Protein 7PC1 (pdb70)

Organism: Escherichia coli (NCBI:txid562)

B-factor: mean 34.91, std 7.61, range [23.1, 61.65]

Structure (mmCIF, N/CA/C/O backbone):
data_7PC1
#
_entry.id   7PC1
#
_cell.length_a   45.623
_cell.length_b   45.623
_cell.length_c   34.393
_cell.angle_alpha   90.000
_cell.angle_beta   90.000
_cell.angle_gamma   120.000
#
_symmetry.space_group_name_H-M   'P 31'
#
loop_
_entity.id
_entity.type
_entity.pdbx_description
1 polymer StbA
2 water water
#
loop_
_atom_site.group_PDB
_atom_site.id
_atom_site.type_symbol
_atom_site.label_atom_id
_atom_site.label_alt_id
_atom_site.label_comp_id
_atom_site.label_asym_id
_atom_site.label_entity_id
_atom_site.label_seq_id
_atom_site.pdbx_PDB_ins_code
_atom_site.Cartn_x
_atom_site.Cartn_y
_atom_site.Cartn_z
_atom_site.occupancy
_atom_site.B_iso_or_equiv
_atom_site.auth_seq_id
_atom_site.auth_comp_id
_atom_site.auth_asym_id
_atom_site.auth_atom_id
_atom_site.pdbx_PDB_model_num
ATOM 1 N N . ASN A 1 1 ? 14.02171 -12.54458 25.91440 1.000 44.58040 2 ASN A N 1
ATOM 2 C CA . ASN A 1 1 ? 12.97193 -12.46886 26.93090 1.000 40.68289 2 ASN A CA 1
ATOM 3 C C . ASN A 1 1 ? 12.78264 -11.03878 27.47240 1.000 42.76924 2 ASN A C 1
ATOM 4 O O . ASN A 1 1 ? 11.66738 -10.66876 27.83848 1.000 44.27092 2 ASN A O 1
ATOM 9 N N . GLU A 1 2 ? 13.85576 -10.23673 27.50924 1.000 44.43581 3 GLU A N 1
ATOM 10 C CA . GLU A 1 2 ? 13.73918 -8.82357 27.87668 1.000 41.95220 3 GLU A CA 1
ATOM 11 C C . GLU A 1 2 ? 12.99830 -8.05622 26.78295 1.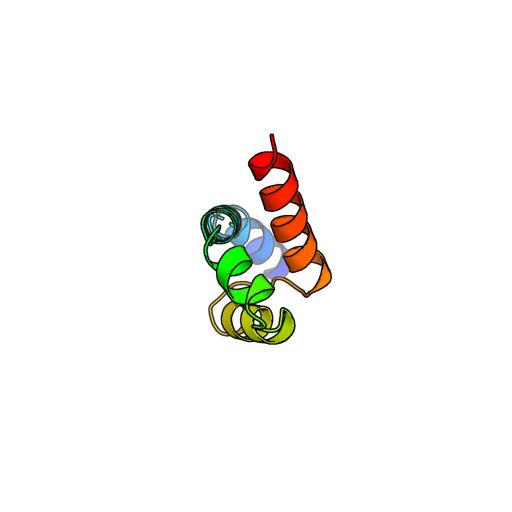000 39.41587 3 GLU A C 1
ATOM 12 O O . GLU A 1 2 ? 13.37337 -8.12631 25.60821 1.000 39.74606 3 GLU A O 1
ATOM 18 N N . THR A 1 3 ? 11.95342 -7.31662 27.15581 1.000 35.62823 4 THR A N 1
ATOM 19 C CA . THR A 1 3 ? 11.15698 -6.66746 26.12102 1.000 38.80162 4 THR A CA 1
ATOM 20 C C . THR A 1 3 ? 11.96127 -5.57552 25.41759 1.000 39.54237 4 THR A C 1
ATOM 21 O O . THR A 1 3 ? 12.83537 -4.92893 25.99962 1.000 39.71134 4 THR A O 1
ATOM 25 N N . ASP A 1 4 ? 11.67689 -5.39589 24.13063 1.000 40.85936 5 ASP A N 1
ATOM 26 C CA . ASP A 1 4 ? 12.31483 -4.31662 23.39802 1.000 41.59406 5 ASP A CA 1
ATOM 27 C C . ASP A 1 4 ? 11.90397 -2.96678 23.94266 1.000 36.20738 5 ASP A C 1
ATOM 28 O O . ASP A 1 4 ? 12.64102 -2.00068 23.75263 1.000 36.87586 5 ASP A O 1
ATOM 33 N N . ALA A 1 5 ? 10.74895 -2.89798 24.61678 1.000 35.42097 6 ALA A N 1
ATOM 34 C CA . ALA A 1 5 ? 10.30614 -1.67655 25.28005 1.000 34.67198 6 ALA A CA 1
ATOM 35 C C . ALA A 1 5 ? 11.22944 -1.30564 26.44333 1.000 37.05656 6 ALA A C 1
ATOM 36 O O . ALA A 1 5 ? 11.66092 -0.14954 26.56633 1.000 36.33598 6 ALA A O 1
ATOM 38 N N . LEU A 1 6 ? 11.54294 -2.27055 27.31205 1.000 34.61109 7 LEU A N 1
ATOM 39 C CA . LEU A 1 6 ? 12.49922 -1.99895 28.37898 1.000 33.25470 7 LEU A CA 1
ATOM 40 C C . LEU A 1 6 ? 13.88119 -1.70319 27.81027 1.000 33.19279 7 LEU A C 1
ATOM 41 O O . LEU A 1 6 ? 14.5518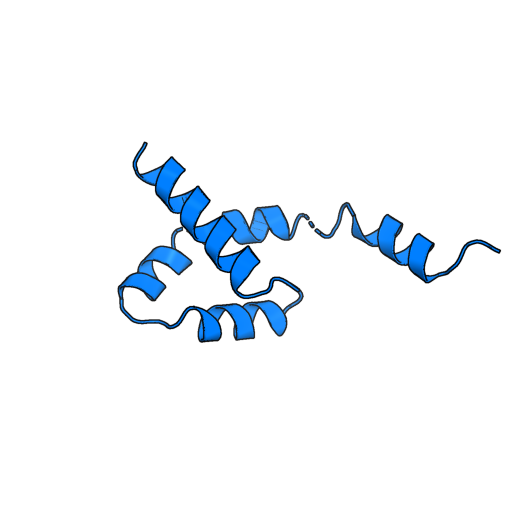8 -0.76171 28.25137 1.000 31.97743 7 LEU A O 1
ATOM 46 N N . LYS A 1 7 ? 14.31874 -2.49761 26.82709 1.000 34.97923 8 LYS A N 1
ATOM 47 C CA . LYS A 1 7 ? 15.60182 -2.26433 26.16744 1.000 34.48277 8 LYS A CA 1
ATOM 48 C C . LYS A 1 7 ? 15.67326 -0.85618 25.57995 1.000 35.35143 8 LYS A C 1
ATOM 49 O O . LYS A 1 7 ? 16.65532 -0.13102 25.78554 1.000 33.89625 8 LYS A O 1
ATOM 55 N N . ASP A 1 8 ? 14.63095 -0.45078 24.84404 1.000 36.66568 9 ASP A N 1
ATOM 56 C CA . ASP A 1 8 ? 14.61357 0.88128 24.24460 1.000 37.72766 9 ASP A CA 1
ATOM 57 C C . ASP A 1 8 ? 14.62012 1.96302 25.31611 1.000 34.59361 9 ASP A C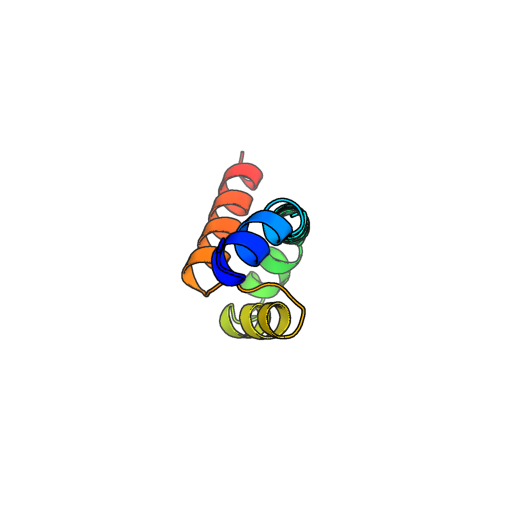 1
ATOM 58 O O . ASP A 1 8 ? 15.31598 2.97522 25.17934 1.000 34.39404 9 ASP A O 1
ATOM 63 N N . ARG A 1 9 ? 13.84607 1.77041 26.38786 1.000 32.60124 10 ARG A N 1
ATOM 64 C CA . ARG A 1 9 ? 13.85467 2.73991 27.47640 1.000 31.48377 10 ARG A CA 1
ATOM 65 C C . ARG A 1 9 ? 15.26840 2.93814 28.00378 1.000 31.42269 10 ARG A C 1
ATOM 66 O O . ARG A 1 9 ? 15.75940 4.07039 28.08293 1.000 30.33444 10 ARG A O 1
ATOM 74 N N . ILE A 1 10 ? 15.95209 1.83127 28.32395 1.000 30.22919 11 ILE A N 1
ATOM 75 C CA . ILE A 1 10 ? 17.31144 1.89064 28.84770 1.000 27.96951 11 ILE A CA 1
ATOM 76 C C . ILE A 1 10 ? 18.24881 2.55646 27.84526 1.000 30.52974 11 ILE A C 1
ATOM 77 O O . ILE A 1 10 ? 19.09527 3.37869 28.21839 1.000 30.79997 11 ILE A O 1
ATOM 82 N N . GLU A 1 11 ? 18.11481 2.21656 26.55806 1.000 32.46430 12 GLU A N 1
ATOM 83 C CA . GLU A 1 11 ? 18.96972 2.80324 25.52517 1.000 34.89085 12 GLU A CA 1
ATOM 84 C C . GLU A 1 11 ? 18.76674 4.31023 25.36963 1.000 32.49150 12 GLU A C 1
ATOM 85 O O . GLU A 1 11 ? 19.66941 5.00592 24.88734 1.000 30.80958 12 GLU A O 1
ATOM 91 N N . ASN A 1 12 ? 17.62122 4.84544 25.76829 1.000 30.97837 13 ASN A N 1
ATOM 92 C CA . ASN A 1 12 ? 17.39128 6.25718 25.53121 1.000 34.28016 13 ASN A CA 1
ATOM 93 C C . ASN A 1 12 ? 17.53256 7.10905 26.78067 1.000 33.10687 13 ASN A C 1
ATOM 94 O O . ASN A 1 12 ? 17.31703 8.32458 26.71431 1.000 33.43811 13 ASN A O 1
ATOM 99 N N . ILE A 1 13 ? 17.94916 6.51951 27.90106 1.000 32.21432 14 ILE A N 1
ATOM 100 C CA . ILE A 1 13 ? 18.10888 7.31003 29.11639 1.000 32.66888 14 ILE A CA 1
ATOM 101 C C . ILE A 1 13 ? 19.14727 8.40124 28.90017 1.000 33.53380 14 ILE A C 1
ATOM 102 O O . ILE A 1 13 ? 18.88574 9.58413 29.15771 1.000 33.15043 14 ILE A O 1
ATOM 107 N N . ARG A 1 14 ? 20.33240 8.02860 28.39567 1.000 31.66439 15 ARG A N 1
ATOM 108 C CA . ARG A 1 14 ? 21.40777 9.00580 28.24181 1.000 33.08868 15 ARG A CA 1
ATOM 109 C C . ARG A 1 14 ? 21.11963 9.97450 27.09512 1.000 34.27353 15 ARG A C 1
ATOM 110 O O . ARG A 1 14 ? 21.36874 11.18153 27.24000 1.000 33.97021 15 ARG A O 1
ATOM 118 N N . PRO A 1 15 ? 20.61349 9.51068 25.94467 1.000 33.06143 16 PRO A N 1
ATOM 119 C CA . PRO A 1 15 ? 20.19377 10.47853 24.91839 1.000 32.60577 16 PRO A CA 1
ATOM 120 C C . PRO A 1 15 ? 19.21261 11.52004 25.43106 1.000 31.52543 16 PRO A C 1
ATOM 121 O O . PRO A 1 15 ? 19.34050 12.69949 25.08547 1.000 30.89555 16 PRO A O 1
ATOM 125 N N . ARG A 1 16 ? 18.23997 11.11453 26.25185 1.000 31.57963 17 ARG A N 1
ATOM 126 C CA . ARG A 1 16 ? 17.23498 12.05468 26.74130 1.000 32.99377 17 ARG A CA 1
ATOM 127 C C . ARG A 1 16 ? 17.82292 13.05680 27.73412 1.000 31.97183 17 ARG A C 1
ATOM 128 O O . ARG A 1 16 ? 17.41253 14.22546 27.75249 1.000 30.84617 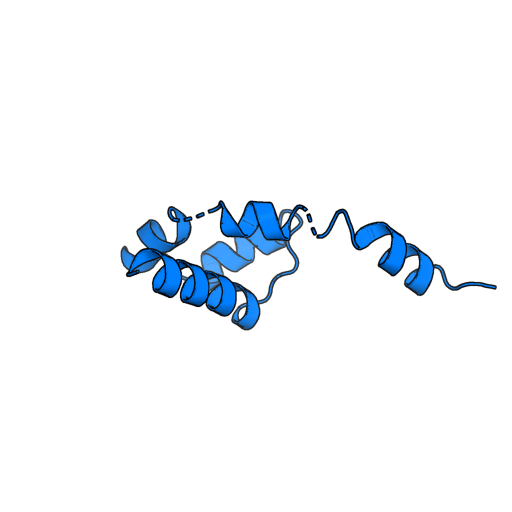17 ARG A O 1
ATOM 144 N N . THR A 1 18 ? 20.79245 14.22350 27.49472 1.000 32.65974 19 THR A N 1
ATOM 145 C CA . THR A 1 18 ? 21.46483 15.19930 26.63847 1.000 32.86468 19 THR A CA 1
ATOM 146 C C . THR A 1 18 ? 20.47001 16.18525 26.02838 1.000 30.62182 19 THR A C 1
ATOM 147 O O . THR A 1 18 ? 20.74152 17.39103 25.96819 1.000 30.06988 19 THR A O 1
ATOM 151 N N . LEU A 1 19 ? 19.31044 15.68931 25.58212 1.000 30.30914 20 LEU A N 1
ATOM 152 C CA . LEU A 1 19 ? 18.27312 16.56986 25.05361 1.000 30.96041 20 LEU A CA 1
ATOM 153 C C . LEU A 1 19 ? 17.73815 17.48997 26.13472 1.000 30.27566 20 LEU A C 1
ATOM 154 O O . LEU A 1 19 ? 17.52353 18.68377 25.89374 1.000 31.48005 20 LEU A O 1
ATOM 159 N N . ALA A 1 20 ? 17.51144 16.95380 27.33185 1.000 30.83892 21 ALA A N 1
ATOM 160 C CA . ALA A 1 20 ? 17.08309 17.80280 28.43459 1.000 32.31007 21 ALA A CA 1
ATOM 161 C C . ALA A 1 20 ? 18.05362 18.95709 28.62930 1.000 34.48179 21 ALA A C 1
ATOM 162 O O . ALA A 1 20 ? 17.64098 20.11221 28.78388 1.000 35.59104 21 ALA A O 1
ATOM 164 N N . ALA A 1 21 ? 19.35403 18.66531 28.58771 1.000 33.43081 22 ALA A N 1
ATOM 165 C CA . ALA A 1 21 ? 20.35414 19.71093 28.74307 1.000 30.42887 22 ALA A CA 1
ATOM 166 C C . ALA A 1 21 ? 20.29653 20.70455 27.59218 1.000 32.60121 22 ALA A C 1
ATOM 167 O O . ALA A 1 21 ? 20.47098 21.91363 27.79973 1.000 33.79989 22 ALA A O 1
ATOM 169 N N . LYS A 1 22 ? 20.07400 20.21210 26.36571 1.000 31.99426 23 LYS A N 1
ATOM 170 C CA . LYS A 1 22 ? 19.94686 21.10505 25.21444 1.000 32.57113 23 LYS A CA 1
ATOM 171 C C . LYS A 1 22 ? 18.74423 22.02326 25.36986 1.000 35.17737 23 LYS A C 1
ATOM 172 O O . LYS A 1 22 ? 18.78578 23.19733 24.97543 1.000 33.66154 23 LYS A O 1
ATOM 178 N N . LEU A 1 23 ? 17.65487 21.49130 25.93522 1.000 34.46345 24 LEU A N 1
ATOM 179 C CA . LEU A 1 23 ? 16.44459 22.27797 26.11957 1.000 33.29807 24 LEU A CA 1
ATOM 180 C C . LEU A 1 23 ? 16.66732 23.38467 27.14549 1.000 32.61265 24 LEU A C 1
ATOM 181 O O . LEU A 1 23 ? 16.21927 24.51871 26.94378 1.000 34.43329 24 LEU A O 1
ATOM 186 N N . ARG A 1 24 ? 17.38142 23.08899 28.23581 1.000 31.44410 25 ARG A N 1
ATOM 187 C CA . ARG A 1 24 ? 17.72585 24.13599 29.19538 1.000 32.58116 25 ARG A CA 1
ATOM 188 C C . ARG A 1 24 ? 18.55409 25.24036 28.54621 1.000 34.64975 25 ARG A C 1
ATOM 189 O O . ARG A 1 24 ? 18.37725 26.42563 28.85796 1.000 35.31260 25 ARG A O 1
ATOM 197 N N . GLU A 1 25 ? 19.45899 24.87474 27.63421 1.000 33.06467 26 GLU A N 1
ATOM 198 C CA . GLU A 1 25 ? 20.28199 25.88237 26.97820 1.000 31.89249 26 GLU A CA 1
ATOM 199 C C . GLU A 1 25 ? 19.45668 26.78006 26.08275 1.000 32.09725 26 GLU A C 1
ATOM 200 O O . GLU A 1 25 ? 19.87644 27.89908 25.79461 1.000 36.23073 26 GLU A O 1
ATOM 206 N N . LEU A 1 26 ? 18.31257 26.29566 25.59638 1.000 32.43463 27 LEU A N 1
ATOM 207 C CA . LEU A 1 26 ? 17.43854 27.07732 24.73270 1.000 31.55221 27 LEU A CA 1
ATOM 208 C C . LEU A 1 26 ? 16.55294 28.03504 25.50903 1.000 30.78984 27 LEU A C 1
ATOM 209 O O . LEU A 1 26 ? 15.93346 28.92143 24.90835 1.000 30.66944 27 LEU A O 1
ATOM 222 N N . PRO A 1 28 ? 16.84212 30.70730 27.60484 1.000 31.21134 29 PRO A N 1
ATOM 223 C CA . PRO A 1 28 ? 16.96640 32.16950 27.46297 1.000 30.82259 29 PRO A CA 1
ATOM 224 C C . PRO A 1 28 ? 16.30778 32.71294 26.19381 1.000 30.01521 29 PRO A C 1
ATOM 225 O O . PRO A 1 28 ? 15.55301 33.69056 26.25842 1.000 29.91080 29 PRO A O 1
ATOM 229 N N . GLU A 1 29 ? 16.54205 32.09270 25.03963 1.000 28.75711 30 GLU A N 1
ATOM 230 C CA . GLU A 1 29 ? 15.92489 32.61270 23.82785 1.000 30.01018 30 GLU A CA 1
ATOM 231 C C . GLU A 1 29 ? 14.42937 32.31231 23.80544 1.000 32.94981 30 GLU A C 1
ATOM 232 O O . GLU A 1 29 ? 13.63055 33.14299 23.34358 1.000 33.48543 30 GLU A O 1
ATOM 238 N N . ILE A 1 30 ? 14.02382 31.14290 24.31431 1.000 28.54435 31 ILE A N 1
ATOM 239 C CA . ILE A 1 30 ? 12.59544 30.82848 24.37907 1.000 30.39280 31 ILE A CA 1
ATOM 240 C C . ILE A 1 30 ? 11.86322 31.86018 25.23815 1.000 31.03162 31 ILE A C 1
ATOM 241 O O . ILE A 1 30 ? 10.80830 32.38149 24.85572 1.000 30.17764 31 ILE A O 1
ATOM 246 N N . ASP A 1 31 ? 12.41816 32.16772 26.41398 1.000 30.36777 32 ASP A N 1
ATOM 247 C CA . ASP A 1 31 ? 11.81149 33.14783 27.31000 1.000 30.10782 32 ASP A CA 1
ATOM 248 C C . ASP A 1 31 ? 11.66555 34.50600 26.63065 1.000 32.25826 32 ASP A C 1
ATOM 249 O O . ASP A 1 31 ? 10.61299 35.14765 26.73325 1.000 33.81383 32 ASP A O 1
ATOM 254 N N . ARG A 1 32 ? 12.70078 34.94737 25.91090 1.000 29.72422 33 ARG A N 1
ATOM 255 C CA . ARG A 1 32 ? 12.62953 36.21138 25.18610 1.000 30.42061 33 ARG A CA 1
ATOM 256 C C . ARG A 1 32 ? 11.46128 36.22134 24.19771 1.000 32.31603 33 ARG A C 1
ATOM 257 O O . ARG A 1 32 ? 10.62021 37.12885 24.21692 1.000 31.27801 33 ARG A O 1
ATOM 265 N N . GLN A 1 33 ? 11.36957 35.19478 23.34774 1.000 31.01031 34 GLN A N 1
ATOM 266 C CA . GLN A 1 33 ? 10.34208 35.17915 22.30899 1.000 30.26739 34 GLN A CA 1
ATOM 267 C C . GLN A 1 33 ? 8.95330 35.01858 22.89775 1.000 30.01020 34 GLN A C 1
ATOM 268 O O . GLN A 1 33 ? 7.97856 35.57410 22.38445 1.000 30.02367 34 GLN A O 1
ATOM 274 N N . VAL A 1 34 ? 8.84667 34.24163 23.96880 1.000 31.11483 35 VAL A N 1
ATOM 275 C CA . VAL A 1 34 ? 7.55596 33.92295 24.55135 1.000 30.66847 35 VAL A CA 1
ATOM 276 C C . VAL A 1 34 ? 6.97619 35.13817 25.26288 1.000 31.77076 35 VAL A C 1
ATOM 277 O O . VAL A 1 34 ? 5.76322 35.37498 25.21365 1.000 32.26962 35 VAL A O 1
ATOM 281 N N . ARG A 1 35 ? 7.82336 35.95223 25.89069 1.000 29.11405 36 ARG A N 1
ATOM 282 C CA . ARG A 1 35 ? 7.33283 37.18960 26.47543 1.000 31.65227 36 ARG A CA 1
ATOM 283 C C . ARG A 1 35 ? 7.01988 38.23930 25.41515 1.000 33.15281 36 ARG A C 1
ATOM 284 O O . ARG A 1 35 ? 6.28130 39.18943 25.69718 1.000 33.44299 36 ARG A O 1
ATOM 292 N N . ALA A 1 36 ? 7.55920 38.09479 24.21037 1.000 31.19898 37 ALA A N 1
ATOM 293 C CA . ALA A 1 36 ? 7.22395 38.98599 23.11382 1.000 28.79926 37 ALA A CA 1
ATOM 294 C C . ALA A 1 36 ? 5.93015 38.57501 22.42251 1.000 34.16855 37 ALA A C 1
ATOM 295 O O . ALA A 1 36 ? 5.51954 39.22491 21.45518 1.000 36.68741 37 ALA A O 1
ATOM 297 N N . GLY A 1 37 ? 5.28320 37.50741 22.88287 1.000 30.45751 38 GLY A N 1
ATOM 298 C CA . GLY A 1 37 ? 4.03722 37.06610 22.30393 1.000 29.13136 38 GLY A CA 1
ATOM 299 C C . GLY A 1 37 ? 4.08054 35.74066 21.56717 1.000 29.92959 38 GLY A C 1
ATOM 300 O O . GLY A 1 37 ? 3.04393 35.32208 21.04750 1.000 31.64486 38 GLY A O 1
ATOM 301 N N . VAL A 1 38 ? 5.21868 35.05732 21.48464 1.000 30.22025 39 VAL A N 1
ATOM 302 C CA . VAL A 1 38 ? 5.20500 33.73062 20.88143 1.000 29.78687 39 VAL A CA 1
ATOM 303 C C . VAL A 1 38 ? 4.54498 32.76404 21.85428 1.000 29.44346 39 VAL A C 1
ATOM 304 O O . VAL A 1 38 ? 4.84786 32.77065 23.05452 1.000 29.73422 39 VAL A O 1
ATOM 308 N N . GLN A 1 39 ? 3.61914 31.94867 21.34346 1.000 29.94496 40 GLN A N 1
ATOM 309 C CA . GLN A 1 39 ? 2.83318 31.04026 22.17220 1.000 29.85814 40 GLN A CA 1
ATOM 310 C C . GLN A 1 39 ? 3.67068 29.84952 22.63820 1.000 27.67774 40 GLN A C 1
ATOM 311 O O . GLN A 1 39 ? 4.50987 29.33781 21.89417 1.000 28.59946 40 GLN A O 1
ATOM 317 N N . HIS A 1 40 ? 3.44343 29.40084 23.87948 1.000 28.01145 41 HIS A N 1
ATOM 318 C CA . HIS A 1 40 ? 4.11745 28.18740 24.35504 1.000 28.40913 41 HIS A CA 1
ATOM 319 C C . HIS A 1 40 ? 3.82481 27.00682 23.43744 1.000 26.69731 41 HIS A C 1
ATOM 320 O O . HIS A 1 40 ? 4.72996 26.24736 23.07826 1.000 23.49161 41 HIS A O 1
ATOM 327 N N . ASP A 1 41 ? 2.55398 26.84505 23.05597 1.000 24.45433 42 ASP A N 1
ATOM 328 C CA . ASP A 1 41 ? 2.14128 25.74849 22.19232 1.000 26.42531 42 ASP A CA 1
ATOM 329 C C . ASP A 1 41 ? 2.91651 25.73427 20.88300 1.000 28.09760 42 ASP A C 1
ATOM 330 O O . ASP A 1 41 ? 3.17563 24.65787 20.32516 1.000 26.02392 42 ASP A O 1
ATOM 335 N N . ASP A 1 42 ? 3.27321 26.91152 20.36451 1.000 26.56311 43 ASP A N 1
ATOM 336 C CA . ASP A 1 42 ? 4.01211 26.96730 19.10744 1.000 28.01903 43 ASP A CA 1
ATO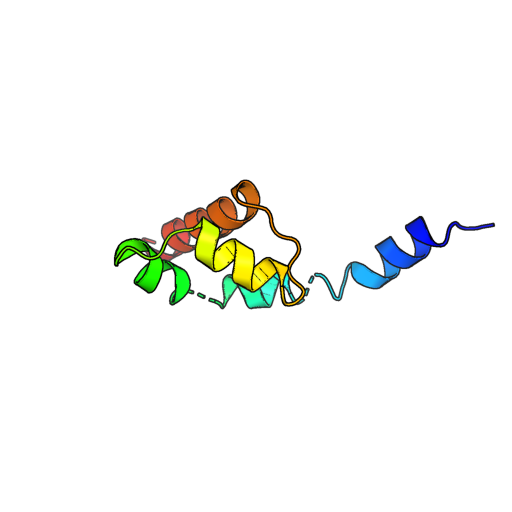M 337 C C . ASP A 1 42 ? 5.41691 26.40773 19.27605 1.000 27.27012 43 ASP A C 1
ATOM 338 O O . ASP A 1 42 ? 5.89380 25.64022 18.43085 1.000 25.88196 43 ASP A O 1
ATOM 343 N N . ILE A 1 43 ? 6.09534 26.78008 20.36015 1.000 25.78054 44 ILE A N 1
ATOM 344 C CA . ILE A 1 43 ? 7.43825 26.25909 20.59268 1.000 28.05105 44 ILE A CA 1
ATOM 345 C C . ILE A 1 43 ? 7.38641 24.76747 20.90118 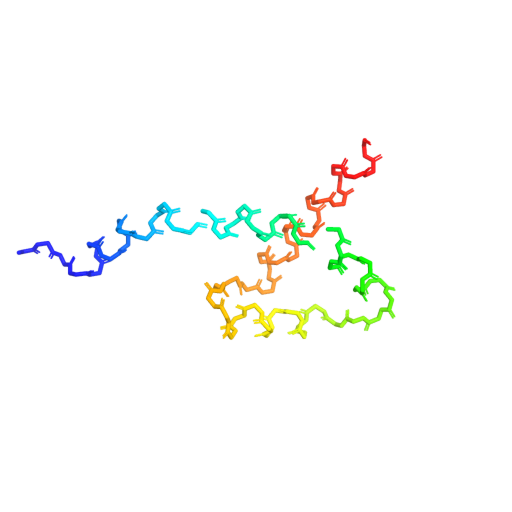1.000 24.84987 44 ILE A C 1
ATOM 346 O O . ILE A 1 43 ? 8.23917 23.99617 20.44373 1.000 24.52262 44 ILE A O 1
ATOM 351 N N . VAL A 1 44 ? 6.37163 24.33353 21.65215 1.000 23.35252 45 VAL A N 1
ATOM 352 C CA . VAL A 1 44 ? 6.24162 22.91909 21.96384 1.000 23.65147 45 VAL A CA 1
ATOM 353 C C . VAL A 1 44 ? 6.04373 22.10785 20.68800 1.000 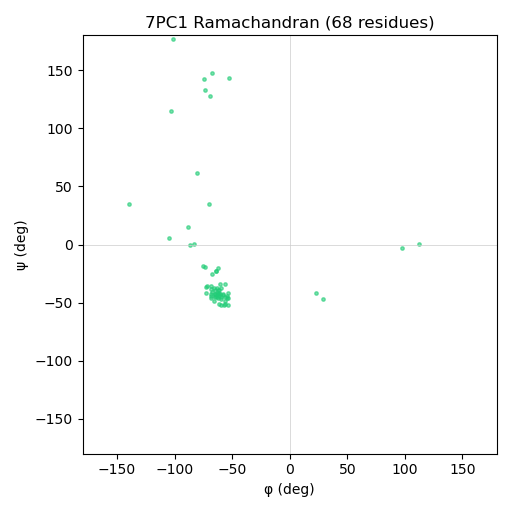24.69601 45 VAL A C 1
ATOM 354 O O . VAL A 1 44 ? 6.62610 21.03073 20.53244 1.000 23.85452 45 VAL A O 1
ATOM 358 N N . GLU A 1 45 ? 5.26289 22.62533 19.73700 1.000 23.47684 46 GLU A N 1
ATOM 359 C CA . GLU A 1 45 ? 5.10877 21.93230 18.45814 1.000 23.98388 46 GLU A CA 1
ATOM 360 C C . GLU A 1 45 ? 6.45176 21.76974 17.74226 1.000 26.28943 46 GLU A C 1
ATOM 361 O O . GLU A 1 45 ? 6.76204 20.69071 17.22093 1.000 25.60969 46 GLU A O 1
ATOM 367 N N . THR A 1 46 ? 7.25973 22.83630 17.69544 1.000 24.15947 47 THR A N 1
ATOM 368 C CA . THR A 1 46 ? 8.56386 22.74694 17.04001 1.000 26.15525 47 THR A CA 1
ATOM 369 C C . THR A 1 46 ? 9.46237 21.72819 17.73660 1.000 25.66891 47 THR A C 1
ATOM 370 O O . THR A 1 46 ? 10.13026 20.91903 17.07881 1.000 26.12774 47 THR A O 1
ATOM 374 N N . LEU A 1 47 ? 9.46218 21.73514 19.06882 1.000 24.99254 48 LEU A N 1
ATOM 375 C CA . LEU A 1 47 ? 10.21652 20.74970 19.82960 1.000 25.54104 48 LEU A CA 1
ATOM 376 C C . LEU A 1 47 ? 9.73119 19.33439 19.54067 1.000 27.37004 48 LEU A C 1
ATOM 377 O O . LEU A 1 47 ? 10.54343 18.41093 19.39601 1.000 29.36637 48 LEU A O 1
ATOM 382 N N . ASN A 1 48 ? 8.40935 19.14080 19.44757 1.000 26.16013 49 ASN A N 1
ATOM 383 C CA . ASN A 1 48 ? 7.85300 17.79544 19.27670 1.000 28.19772 49 ASN A CA 1
ATOM 384 C C . ASN A 1 48 ? 8.04310 17.27417 17.86056 1.000 28.60418 49 ASN A C 1
ATOM 385 O O . ASN A 1 48 ? 7.92895 16.06202 17.63416 1.000 31.16424 49 ASN A O 1
ATOM 390 N N . ALA A 1 49 ? 8.30712 18.15991 16.90482 1.000 28.09217 50 ALA A N 1
ATOM 391 C CA . ALA A 1 49 ? 8.63347 17.75579 15.54655 1.000 29.40323 50 ALA A CA 1
ATOM 392 C C . ALA A 1 49 ? 10.12291 17.48210 15.35829 1.000 30.46795 50 ALA A C 1
ATOM 393 O O . ALA A 1 49 ? 10.53067 17.09880 14.25885 1.000 29.91504 50 ALA A O 1
ATOM 395 N N . ASN A 1 50 ? 10.94083 17.63670 16.39882 1.000 28.57217 51 ASN A N 1
ATOM 396 C CA . ASN A 1 50 ? 12.38006 17.55161 16.21042 1.000 30.37949 51 ASN A CA 1
ATOM 397 C C . ASN A 1 50 ? 13.04987 16.80764 17.35327 1.000 32.27889 51 ASN A C 1
ATOM 398 O O . ASN A 1 50 ? 14.17597 17.13517 17.74672 1.000 34.20184 51 ASN A O 1
ATOM 403 N N . GLY A 1 51 ? 12.37832 15.79006 17.89908 1.000 32.36465 52 GLY A N 1
ATOM 404 C CA . GLY A 1 51 ? 13.01575 14.86560 18.81802 1.000 32.54319 52 GLY A CA 1
ATOM 405 C C . GLY A 1 51 ? 12.82379 15.12541 20.30089 1.000 34.49322 52 GLY A C 1
ATOM 406 O O . GLY A 1 51 ? 13.31960 14.33787 21.11471 1.000 36.57940 52 GLY A O 1
ATOM 407 N N . PHE A 1 52 ? 12.15228 16.20084 20.69299 1.000 30.90725 53 PHE A N 1
ATOM 408 C CA . PHE A 1 52 ? 11.90566 16.47293 22.10528 1.000 32.85063 53 PHE A CA 1
ATOM 409 C C . PHE A 1 52 ? 10.45920 16.10515 22.38458 1.000 36.04348 53 PHE A C 1
ATOM 410 O O . PHE A 1 52 ? 9.55239 16.75326 21.85533 1.000 37.94880 53 PHE A O 1
ATOM 418 N N . ASP A 1 53 ? 10.22857 15.09362 23.22560 1.000 36.31496 54 ASP A N 1
ATOM 419 C CA . ASP A 1 53 ? 8.86090 14.65257 23.48633 1.000 37.86760 54 ASP A CA 1
ATOM 420 C C . ASP A 1 53 ? 8.17591 15.41298 24.63782 1.000 36.67937 54 ASP A C 1
ATOM 421 O O . ASP A 1 53 ? 7.13031 14.97506 25.11890 1.000 43.02767 54 ASP A O 1
ATOM 426 N N . VAL A 1 54 ? 8.72816 16.55002 25.05356 1.000 35.86378 55 VAL A N 1
ATOM 427 C CA . VAL A 1 54 ? 8.17008 17.37275 26.12148 1.000 34.19692 55 VAL A CA 1
ATOM 428 C C . VAL A 1 54 ? 6.69523 17.70807 25.86825 1.000 33.38411 55 VAL A C 1
ATOM 429 O O . VAL A 1 54 ? 6.27280 17.92560 24.72831 1.000 37.01156 55 VAL A O 1
ATOM 433 N N . ASN A 1 55 ? 5.89899 17.75205 26.93917 1.000 31.76984 56 ASN A N 1
ATOM 434 C CA . ASN A 1 55 ? 4.54686 18.29296 26.84689 1.000 33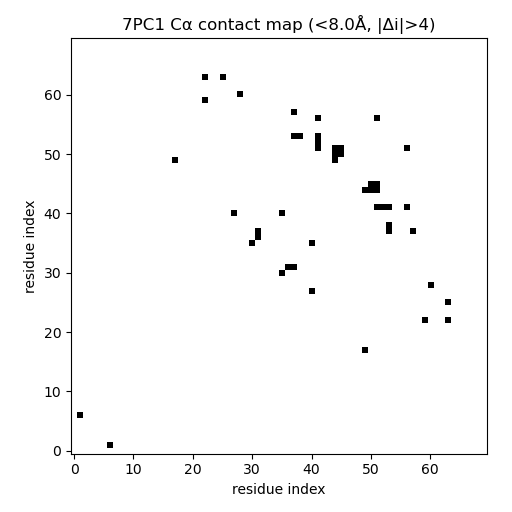.76702 56 ASN A CA 1
ATOM 435 C C . ASN A 1 55 ? 4.51756 19.72393 27.39890 1.000 30.94021 56 ASN A C 1
ATOM 436 O O . ASN A 1 55 ? 5.51532 20.25745 27.88736 1.000 31.32896 56 ASN A O 1
ATOM 441 N N . LEU A 1 56 ? 3.34398 20.34894 27.31608 1.000 29.43923 57 LEU A N 1
ATOM 442 C CA . LEU A 1 56 ? 3.20752 21.74209 27.72569 1.000 28.29196 57 LEU A CA 1
ATOM 443 C C . LEU A 1 56 ? 3.53577 21.93091 29.20006 1.000 28.82307 57 LEU A C 1
ATOM 444 O O . LEU A 1 56 ? 4.15198 22.93276 29.57809 1.000 28.00450 57 LEU A O 1
ATOM 449 N N . ASN A 1 57 ? 3.11974 20.98659 30.04984 1.000 30.47323 58 ASN A N 1
ATOM 450 C CA . ASN A 1 57 ? 3.42883 21.08046 31.47562 1.000 31.48386 58 ASN A CA 1
ATOM 451 C C . ASN A 1 57 ? 4.92714 21.01400 31.71926 1.000 29.95982 58 ASN A C 1
ATOM 452 O O . ASN A 1 57 ? 5.47276 21.79840 32.50151 1.000 30.02015 58 ASN A O 1
ATOM 457 N N . THR A 1 58 ? 5.60878 20.07905 31.05811 1.000 28.29848 59 THR A N 1
ATOM 458 C CA . THR A 1 58 ? 7.03957 19.93012 31.26532 1.000 28.43844 59 THR A CA 1
ATOM 459 C C . THR A 1 58 ? 7.79439 21.12209 30.71212 1.000 30.25685 59 THR A C 1
ATOM 460 O O . THR A 1 58 ? 8.71786 21.63175 31.35560 1.000 31.15560 59 THR A O 1
ATOM 464 N N . PHE A 1 59 ? 7.40643 21.58534 29.52282 1.000 28.84202 60 PHE A N 1
ATOM 465 C CA . PHE A 1 59 ? 8.00997 22.77867 28.94437 1.000 25.56975 60 PHE A CA 1
ATOM 466 C C . PHE A 1 59 ? 7.91290 23.96141 29.90480 1.000 26.94662 60 PHE A C 1
ATOM 467 O O . PHE A 1 59 ? 8.89598 24.67550 30.13467 1.000 27.18403 60 PHE A O 1
ATOM 475 N N . ARG A 1 60 ? 6.73987 24.17040 30.50333 1.000 27.75250 61 ARG A N 1
ATOM 476 C CA . ARG A 1 60 ? 6.57540 25.31167 31.40096 1.000 28.59717 61 ARG A CA 1
ATOM 477 C C . ARG A 1 60 ? 7.44240 25.16214 32.64480 1.000 27.89299 61 ARG A C 1
ATOM 478 O O . ARG A 1 60 ? 8.00851 26.14881 33.12705 1.000 27.51016 61 ARG A O 1
ATOM 486 N N . SER A 1 61 ? 7.57547 23.93096 33.15580 1.000 27.75842 62 SER A N 1
ATOM 487 C CA . SER A 1 61 ? 8.48740 23.64829 34.26767 1.000 29.98570 62 SER A CA 1
ATOM 488 C C . SER A 1 61 ? 9.90223 24.12920 33.97957 1.000 29.61059 62 SER A C 1
ATOM 489 O O . SER A 1 61 ? 10.52175 24.81241 34.80443 1.000 29.22951 62 SER A O 1
ATOM 492 N N . TYR A 1 62 ? 10.45090 23.72390 32.83185 1.000 29.64419 63 TYR A N 1
ATOM 493 C CA . TYR A 1 62 ? 11.78299 24.17334 32.45204 1.000 31.49518 63 TYR A CA 1
ATOM 494 C C . TYR A 1 62 ? 11.82906 25.68676 32.38022 1.000 29.86654 63 TYR A C 1
ATOM 495 O O . TYR A 1 62 ? 12.79213 26.30929 32.83960 1.000 31.98560 63 TYR A O 1
ATOM 504 N N . LEU A 1 63 ? 10.79046 26.29250 31.80249 1.000 27.58884 64 LEU A N 1
ATOM 505 C CA . LEU A 1 63 ? 10.75945 27.73892 31.65710 1.000 29.91965 64 LEU A CA 1
ATOM 506 C C . LEU A 1 63 ? 10.71106 28.41943 33.01719 1.000 29.79505 64 LEU A C 1
ATOM 507 O O . LEU A 1 63 ? 11.43072 29.39587 33.26405 1.000 28.61453 64 LEU A O 1
ATOM 512 N N . TYR A 1 64 ? 9.86006 27.91522 33.91406 1.000 31.08472 65 TYR A N 1
ATOM 513 C CA . TYR A 1 64 ? 9.77831 28.48169 35.25641 1.000 30.74974 65 TYR A CA 1
ATOM 514 C C . TYR A 1 64 ? 11.10714 28.34337 35.99453 1.000 31.91913 65 TYR A C 1
ATOM 515 O O . TYR A 1 64 ? 11.57059 29.29696 36.63139 1.000 32.23413 65 TYR A O 1
ATOM 524 N N . ARG A 1 65 ? 11.74338 27.16888 35.90492 1.000 31.82563 66 ARG A N 1
ATOM 525 C CA . ARG A 1 65 ? 13.03367 26.96774 36.56159 1.000 34.58608 66 ARG A CA 1
ATOM 526 C C . ARG A 1 65 ? 14.09666 27.90362 36.00615 1.000 36.33767 66 ARG A C 1
ATOM 527 O O . ARG A 1 65 ? 14.86503 28.50593 36.76705 1.000 38.59273 66 ARG A O 1
ATOM 535 N N . TYR A 1 66 ? 14.17428 28.02571 34.67806 1.000 33.30620 67 TYR A N 1
ATOM 536 C CA . TYR A 1 66 ? 15.09431 28.99226 34.09323 1.000 34.70497 67 TYR A CA 1
ATOM 537 C C . TYR A 1 66 ? 14.86421 30.38012 34.68611 1.000 37.11387 67 TYR A C 1
ATOM 538 O O . TYR A 1 66 ? 15.81291 31.06447 35.09004 1.000 36.17441 67 TYR A O 1
ATOM 547 N N . ARG A 1 67 ? 13.59238 30.79177 34.77445 1.000 34.71614 68 ARG A N 1
ATOM 548 C CA . ARG A 1 67 ? 13.25993 32.13203 35.24694 1.000 33.96867 68 ARG A CA 1
ATOM 549 C C . ARG A 1 67 ? 13.65571 32.34293 36.70749 1.000 36.73393 68 ARG A C 1
ATOM 550 O O . ARG A 1 67 ? 14.17311 33.40721 37.06164 1.000 39.75365 68 ARG A O 1
ATOM 558 N N . LYS A 1 68 ? 13.40225 31.36001 37.57624 1.000 36.19255 69 LYS A N 1
ATOM 559 C CA . LYS A 1 68 ? 13.83443 31.48722 38.96607 1.000 40.24099 69 LYS A CA 1
ATOM 560 C C . LYS A 1 68 ? 15.34517 31.64704 39.04872 1.000 41.79371 69 LYS A C 1
ATOM 561 O O . LYS A 1 68 ? 15.85038 32.58720 39.66730 1.000 45.63201 69 LYS A O 1
ATOM 567 N N . LYS A 1 69 ? 16.08556 30.74193 38.41502 1.000 41.06227 70 LYS A N 1
ATOM 568 C CA . LYS A 1 69 ? 17.54118 30.83145 38.45258 1.000 44.31044 70 LYS A CA 1
ATOM 569 C C . LYS A 1 69 ? 18.03546 32.14464 37.83834 1.000 45.04397 70 LYS A C 1
ATOM 570 O O . LYS A 1 69 ? 19.01269 32.73446 38.31921 1.000 47.37250 70 LYS A O 1
ATOM 576 N N . ALA A 1 70 ? 17.34143 32.64612 36.80936 1.000 44.01698 71 ALA A N 1
ATOM 577 C CA . ALA A 1 70 ? 17.74986 33.89395 36.16690 1.000 43.86564 71 ALA A CA 1
ATOM 578 C C . ALA A 1 70 ? 17.54694 35.08934 37.09051 1.000 49.63301 71 ALA A C 1
ATOM 579 O O . ALA A 1 70 ? 18.43187 35.94451 37.21661 1.000 54.21849 71 ALA A O 1
ATOM 581 N N . ARG A 1 71 ? 16.38491 35.17556 37.74275 1.000 47.69483 72 ARG A N 1
ATOM 582 C CA . ARG A 1 71 ? 16.14662 36.28551 38.65986 1.000 49.53574 72 ARG A CA 1
ATOM 583 C C . ARG A 1 71 ? 17.13533 36.27539 39.82889 1.000 52.70777 72 ARG A C 1
ATOM 584 O O . ARG A 1 71 ? 17.36348 37.32648 40.43514 1.000 56.45933 72 ARG A O 1
ATOM 592 N N . ALA A 1 72 ? 17.77126 35.13507 40.11843 1.000 51.56155 73 ALA A N 1
ATOM 593 C CA . ALA A 1 72 ? 18.71075 35.01698 41.24089 1.000 49.10849 73 ALA A CA 1
ATOM 594 C C . ALA A 1 72 ? 20.16218 35.22070 40.81451 1.000 47.22237 73 ALA A C 1
ATOM 595 O O . ALA A 1 72 ? 20.44943 35.99484 39.90492 1.000 49.89985 73 ALA A O 1
#

Solvent-accessible surface area: 5645 Å² total

Sequence (70 aa):
NETDALKDRIENIRPRTLAAKLRELPEIDRQVRAGVQHDDIVETLNANGFDVNLNTFRSYLYRYRKKARA

Secondary structure (DSSP, 8-state):
---HHHHHHHHHTTT--HHHHHHH--HHHHHHHTT--HHHHHHHHHTTT----HHHHHHHHHHHHHHHH-

Radius of gyration: 14.65 Å; Cα contacts (8 Å, |Δi|>4): 24; chains: 1; bounding box: 19×52×26 Å

Foldseek 3Di:
DPDVVVVVVVVCPVVLVVVVVLLVCVVCLVVVVVPDPLVVVCVVCVVPPHVDDSVRSVVSVVVSVVVVVD

Nearest PDB structures (foldseek):
  7pc1-assembly1_A  TM=1.014E+00  e=2.837E-09  Escherichia coli K-12